Protein AF-A0A086MQ73-F1 (afdb_monomer)

Mean predicted aligned error: 15.04 Å

Secondary structure (DSSP, 8-state):
-----TTGGGS-HHHHHHHHHHHHS-TT-HHHHHHHHHHHHHHHHHHH--HHHHHHHHHHHSPPTTS----HHHHHHHHHHHHHTTSSSSHHHHHHHHHHHHH-TT-HHHHHHHHHHHHHHHHHHHHHT-

Nearest PDB structures (foldseek):
  4g1t-assembly1_A  TM=2.832E-01  e=7.296E+00  Homo sapiens
  4g1t-assembly1_B  TM=2.606E-01  e=7.296E+00  Homo sapiens
  8amz-assembly1_Q  TM=2.186E-01  e=6.908E+00  Spinacia oleracea

Solvent-accessible surface area (backbone atoms only — not comparable to full-atom values): 7426 Å² total; per-residue (Å²): 135,84,84,76,61,84,74,60,82,77,55,57,70,72,46,54,55,52,52,55,50,56,75,71,51,66,83,85,47,57,65,59,55,41,54,55,51,22,52,42,25,42,64,49,19,71,84,65,69,42,62,64,34,42,49,53,19,50,54,59,70,49,74,61,92,84,60,78,69,78,58,52,67,61,52,45,52,51,15,49,49,34,27,75,72,58,78,18,95,38,59,67,53,14,30,42,53,49,19,23,70,74,66,36,76,84,41,62,67,60,16,52,54,44,22,50,52,45,52,54,52,52,56,50,53,55,61,75,75,107

Sequence (130 aa):
MTLSNPENDRLPPACLERLERLKHCRVTDVHFIKSTLAGVLEDLCEPTGDRDFARAGRDLYQQPAGRPAVDDSKAIEEALFLFEQGEAPTLNNAFMRVAGRLVGYSDRRRMRSTAERLRKKYAQMQKAST

Radius of gyration: 19.99 Å; Cα contacts (8 Å, |Δi|>4): 90; chains: 1; bounding box: 55×30×54 Å

Foldseek 3Di:
DDPDDPVVVQADPVLVVLVVVLVVDDPVCLVSNLQSQLVSLVSVCVSPVDCVSPVVSVVSVDDPPPPPDPPLVVLLVQLVVCCVVVVAVDSLRSLLVSLCVVPNVVPPPSSVVSSVVSVVVVVVVVVVVD

pLDDT: mean 74.33, std 15.12, range [36.34, 95.12]

Structure (mmCIF, N/CA/C/O backbone):
data_AF-A0A086MQ73-F1
#
_entry.id   AF-A0A086MQ73-F1
#
loop_
_atom_site.group_PDB
_atom_site.id
_atom_site.type_symbol
_atom_site.label_atom_id
_atom_site.label_alt_id
_atom_site.label_comp_id
_atom_site.label_asym_id
_atom_site.label_entity_id
_atom_site.label_seq_id
_atom_site.pdbx_PDB_ins_code
_atom_site.Cartn_x
_atom_site.Cartn_y
_atom_site.Cartn_z
_atom_site.occupancy
_atom_site.B_iso_or_equiv
_atom_site.auth_seq_id
_atom_site.auth_comp_id
_atom_site.auth_asym_id
_atom_site.auth_atom_id
_atom_site.pdbx_PDB_model_num
ATOM 1 N N . MET A 1 1 ? 33.415 -20.229 -29.752 1.00 36.34 1 MET A N 1
ATOM 2 C CA . MET A 1 1 ? 32.569 -19.321 -30.553 1.00 36.34 1 MET A CA 1
ATOM 3 C C . MET A 1 1 ? 31.342 -19.000 -29.722 1.00 36.34 1 MET A C 1
ATOM 5 O O . MET A 1 1 ? 30.504 -19.869 -29.528 1.00 36.34 1 MET A O 1
ATOM 9 N N . THR A 1 2 ? 31.316 -17.823 -29.103 1.00 43.66 2 THR A N 1
ATOM 10 C CA . THR A 1 2 ? 30.190 -17.338 -28.296 1.00 43.66 2 THR A CA 1
ATOM 11 C C . THR A 1 2 ? 29.028 -17.001 -29.221 1.00 43.66 2 THR A C 1
ATOM 13 O O . THR A 1 2 ? 29.192 -16.221 -30.154 1.00 43.66 2 THR A O 1
ATOM 16 N N . LEU A 1 3 ? 27.879 -17.636 -28.992 1.00 40.38 3 LEU A N 1
ATOM 17 C CA . LEU A 1 3 ? 26.636 -17.377 -29.711 1.00 40.38 3 LEU A CA 1
ATOM 18 C C . LEU A 1 3 ? 26.109 -15.998 -29.295 1.00 40.38 3 LEU A C 1
ATOM 20 O O . LEU A 1 3 ? 25.398 -15.863 -28.301 1.00 40.38 3 LEU A O 1
ATOM 24 N N . SER A 1 4 ? 26.518 -14.965 -30.025 1.00 44.06 4 SER A N 1
ATOM 25 C CA . SER A 1 4 ? 25.959 -13.620 -29.915 1.00 44.06 4 SER A CA 1
ATOM 26 C C . SER A 1 4 ? 24.534 -13.654 -30.469 1.00 44.06 4 SER A C 1
ATOM 28 O O . SER A 1 4 ? 24.343 -13.776 -31.677 1.00 44.06 4 SER A O 1
ATOM 30 N N . ASN A 1 5 ? 23.530 -13.607 -29.591 1.00 49.12 5 ASN A N 1
ATOM 31 C CA . ASN A 1 5 ? 22.131 -13.476 -29.997 1.00 49.12 5 ASN A CA 1
ATOM 32 C C . ASN A 1 5 ? 21.915 -12.075 -30.604 1.00 49.12 5 ASN A C 1
ATOM 34 O O . ASN A 1 5 ? 22.066 -11.094 -29.872 1.00 49.12 5 ASN A O 1
ATOM 38 N N . PRO A 1 6 ? 21.526 -11.952 -31.888 1.00 46.12 6 PRO A N 1
ATOM 39 C CA . PRO A 1 6 ? 21.398 -10.662 -32.579 1.00 46.12 6 PRO A CA 1
ATOM 40 C C . PRO A 1 6 ? 20.248 -9.776 -32.058 1.00 46.12 6 PRO A C 1
ATOM 42 O O . PRO A 1 6 ? 20.109 -8.632 -32.478 1.00 46.12 6 PRO A O 1
ATOM 45 N N . GLU A 1 7 ? 19.428 -10.272 -31.127 1.00 51.53 7 GLU A N 1
ATOM 46 C CA . GLU A 1 7 ? 18.357 -9.501 -30.479 1.00 51.53 7 GLU A CA 1
ATOM 47 C C . GLU A 1 7 ? 18.841 -8.668 -29.278 1.00 51.53 7 GLU A C 1
ATOM 49 O O . GLU A 1 7 ? 18.166 -7.722 -28.876 1.00 51.53 7 GLU A O 1
ATOM 54 N N . ASN A 1 8 ? 20.025 -8.965 -28.727 1.00 46.31 8 ASN A N 1
ATOM 55 C CA . ASN A 1 8 ? 20.573 -8.226 -27.582 1.00 46.31 8 ASN A CA 1
ATOM 56 C C . ASN A 1 8 ? 21.196 -6.872 -27.959 1.00 46.31 8 ASN A C 1
ATOM 58 O O . ASN A 1 8 ? 21.337 -6.024 -27.082 1.00 46.31 8 ASN A O 1
ATOM 62 N N . ASP A 1 9 ? 21.517 -6.631 -29.234 1.00 49.81 9 ASP A N 1
ATOM 63 C CA . ASP A 1 9 ? 22.175 -5.391 -29.686 1.00 49.81 9 ASP A CA 1
ATOM 64 C C . ASP A 1 9 ? 21.232 -4.171 -29.751 1.00 49.81 9 ASP A C 1
ATOM 66 O O . ASP A 1 9 ? 21.672 -3.053 -30.012 1.00 49.81 9 ASP A O 1
ATOM 70 N N . ARG A 1 10 ? 19.926 -4.358 -29.511 1.00 57.94 10 ARG A N 1
ATOM 71 C CA . ARG A 1 10 ? 18.915 -3.280 -29.533 1.00 57.94 10 ARG A CA 1
ATOM 72 C C . ARG A 1 10 ? 18.381 -2.887 -28.160 1.00 57.94 10 ARG A C 1
ATOM 74 O O . ARG A 1 10 ? 17.590 -1.950 -28.067 1.00 57.94 10 ARG A O 1
ATOM 81 N N . LEU A 1 11 ? 18.768 -3.599 -27.106 1.00 59.25 11 LEU A N 1
ATOM 82 C CA . LEU A 1 11 ? 18.262 -3.343 -25.763 1.00 59.25 11 LEU A CA 1
ATOM 83 C C . LEU A 1 11 ? 19.177 -2.336 -25.054 1.00 59.25 11 LEU A C 1
ATOM 85 O O . LEU A 1 11 ? 20.400 -2.477 -25.116 1.00 59.25 11 LEU A O 1
ATOM 89 N N . PRO A 1 12 ? 18.624 -1.334 -24.346 1.00 69.25 12 PRO A N 1
ATOM 90 C CA . PRO A 1 12 ? 19.432 -0.437 -23.534 1.00 69.25 12 PRO A CA 1
ATOM 91 C C . PRO A 1 12 ? 20.293 -1.240 -22.544 1.00 69.25 12 PRO A C 1
ATOM 93 O O . PRO A 1 12 ? 19.789 -2.194 -21.942 1.00 69.25 12 PRO A O 1
ATOM 96 N N . PRO A 1 13 ? 21.557 -0.855 -22.296 1.00 69.50 13 PRO A N 1
ATOM 97 C CA . PRO A 1 13 ? 22.449 -1.596 -21.397 1.00 69.50 13 PRO A CA 1
ATOM 98 C C . PRO A 1 13 ? 21.866 -1.760 -19.981 1.00 69.50 13 PRO A C 1
ATOM 100 O O . PRO A 1 13 ? 22.054 -2.795 -19.346 1.00 69.50 13 PRO A O 1
ATOM 103 N N . ALA A 1 14 ? 21.056 -0.798 -19.526 1.00 68.88 14 ALA A N 1
ATOM 104 C CA . ALA A 1 14 ? 20.326 -0.879 -18.261 1.00 68.88 14 ALA A CA 1
ATOM 105 C C . ALA A 1 14 ? 19.260 -1.998 -18.224 1.00 68.88 14 ALA A C 1
ATOM 107 O O . ALA A 1 14 ? 19.011 -2.575 -17.165 1.00 68.88 14 ALA A O 1
ATOM 108 N N . CYS A 1 15 ? 18.636 -2.331 -19.361 1.00 65.12 15 CYS A N 1
ATOM 109 C CA . CYS A 1 15 ? 17.692 -3.448 -19.469 1.00 65.12 15 CYS A CA 1
ATOM 110 C C . CYS A 1 15 ? 18.419 -4.792 -19.401 1.00 65.12 15 CYS A C 1
ATOM 112 O O . CYS A 1 15 ? 17.971 -5.699 -18.698 1.00 65.12 15 CYS A O 1
ATOM 114 N N . LEU A 1 16 ? 19.559 -4.907 -20.089 1.00 70.62 16 LEU A N 1
ATOM 115 C CA . LEU A 1 16 ? 20.379 -6.120 -20.094 1.00 70.62 1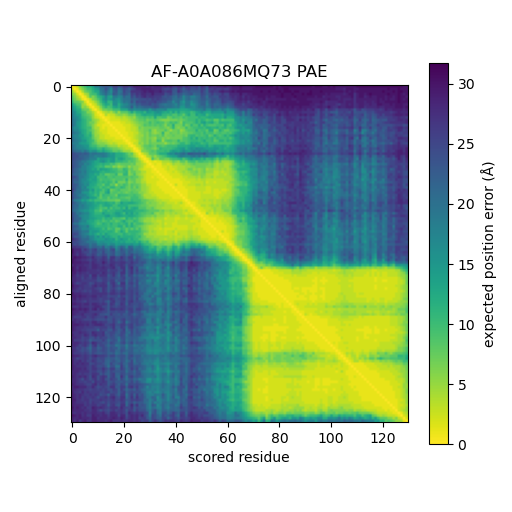6 LEU A CA 1
ATOM 116 C C . LEU A 1 16 ? 20.875 -6.462 -18.685 1.00 70.62 16 LEU A C 1
ATOM 118 O O . LEU A 1 16 ? 20.710 -7.595 -18.237 1.00 70.62 16 LEU A O 1
ATOM 122 N N . GLU A 1 17 ? 21.366 -5.468 -17.943 1.00 72.38 17 GLU A N 1
ATOM 123 C CA . GLU A 1 17 ? 21.836 -5.660 -16.567 1.00 72.38 17 GLU A CA 1
ATOM 124 C C . GLU A 1 17 ? 20.712 -6.152 -15.633 1.00 72.38 17 GLU A C 1
ATOM 126 O O . GLU A 1 17 ? 20.910 -7.035 -14.795 1.00 72.38 17 GLU A O 1
ATOM 131 N N . ARG A 1 18 ? 19.486 -5.635 -15.794 1.00 68.81 18 ARG A N 1
ATOM 132 C CA . ARG A 1 18 ? 18.318 -6.085 -15.013 1.00 68.81 18 ARG A CA 1
ATOM 133 C C . ARG A 1 18 ? 17.854 -7.489 -15.406 1.00 68.81 18 ARG A C 1
ATOM 135 O O . ARG A 1 18 ? 17.480 -8.266 -14.527 1.00 68.81 18 ARG A O 1
ATOM 142 N N . LEU A 1 19 ? 17.903 -7.837 -16.692 1.00 70.25 19 LEU A N 1
ATOM 143 C CA . LEU A 1 19 ? 17.586 -9.182 -17.184 1.00 70.25 19 LEU A CA 1
ATOM 144 C C . LEU A 1 19 ? 18.605 -10.224 -16.704 1.00 70.25 19 LEU A C 1
ATOM 146 O O . LEU A 1 19 ? 18.225 -11.338 -16.345 1.00 70.25 19 LEU A O 1
ATOM 150 N N . GLU A 1 20 ? 19.890 -9.881 -16.639 1.00 73.12 20 GLU A N 1
ATOM 151 C CA . GLU A 1 20 ? 20.908 -10.767 -16.067 1.00 73.12 20 GLU A CA 1
ATOM 152 C C . GLU A 1 20 ? 20.701 -10.995 -14.569 1.00 73.12 20 GLU A C 1
ATOM 154 O O . GLU A 1 20 ? 20.796 -12.135 -14.103 1.00 73.12 20 GLU A O 1
ATOM 159 N N . ARG A 1 21 ? 20.322 -9.950 -13.823 1.00 66.50 21 ARG A N 1
ATOM 160 C CA . ARG A 1 21 ? 19.941 -10.076 -12.407 1.00 66.50 21 ARG A CA 1
ATOM 161 C C . ARG A 1 21 ? 18.733 -10.999 -12.220 1.00 66.50 21 ARG A C 1
ATOM 163 O O . ARG A 1 21 ? 18.743 -11.820 -11.307 1.00 66.50 21 ARG A O 1
ATOM 170 N N . LEU A 1 22 ? 17.741 -10.942 -13.114 1.00 63.38 22 LEU A N 1
ATOM 171 C CA . LEU A 1 22 ? 16.594 -11.861 -13.105 1.00 63.38 22 LEU A CA 1
ATOM 172 C C . LEU A 1 22 ? 17.005 -13.330 -13.284 1.00 63.38 22 LEU A C 1
ATOM 174 O O . LEU A 1 22 ? 16.448 -14.190 -12.606 1.00 63.38 22 LEU A O 1
ATOM 178 N N . LYS A 1 23 ? 18.001 -13.627 -14.131 1.00 68.31 23 LYS A N 1
ATOM 179 C CA . LYS A 1 23 ? 18.503 -15.002 -14.339 1.00 68.31 23 LYS A CA 1
ATOM 180 C C . LYS A 1 23 ? 19.147 -15.608 -13.087 1.00 68.31 23 LYS A C 1
ATOM 182 O O . LYS A 1 23 ? 19.179 -16.827 -12.954 1.00 68.31 23 LYS A O 1
ATOM 187 N N . HIS A 1 24 ? 19.656 -14.768 -12.187 1.00 66.44 24 HIS A N 1
ATOM 188 C CA . HIS A 1 24 ? 20.351 -15.188 -10.967 1.00 66.44 24 HIS A CA 1
ATOM 189 C C . HIS A 1 24 ? 19.457 -15.125 -9.718 1.00 66.44 24 HIS A C 1
ATOM 191 O O . HIS A 1 24 ? 19.856 -15.587 -8.646 1.00 66.44 24 HIS A O 1
ATOM 197 N N . CYS A 1 25 ? 18.236 -14.596 -9.838 1.00 54.56 25 CYS A N 1
ATOM 198 C CA . CYS A 1 25 ? 17.263 -14.620 -8.757 1.00 54.56 25 CYS A CA 1
ATOM 199 C C . CYS A 1 25 ? 16.705 -16.029 -8.553 1.00 54.56 25 CYS A C 1
ATOM 201 O O . CYS A 1 25 ? 16.163 -16.653 -9.464 1.00 54.56 25 CYS A O 1
ATOM 203 N N . ARG A 1 26 ? 16.781 -16.520 -7.312 1.00 55.69 26 ARG A N 1
ATOM 204 C CA . ARG A 1 26 ? 16.063 -17.731 -6.908 1.00 55.69 26 ARG A CA 1
ATOM 205 C C . ARG A 1 26 ? 14.556 -17.468 -7.021 1.00 55.69 26 ARG A C 1
ATOM 207 O O . ARG A 1 26 ? 14.065 -16.449 -6.542 1.00 55.69 26 ARG A O 1
ATOM 214 N N . VAL A 1 27 ? 13.832 -18.410 -7.630 1.00 55.28 27 VAL A N 1
ATOM 215 C CA . VAL A 1 27 ? 12.395 -18.347 -7.998 1.00 55.28 27 VAL A CA 1
ATOM 216 C C . VAL A 1 27 ? 11.457 -18.015 -6.821 1.00 55.28 27 VAL A C 1
ATOM 218 O O . VAL A 1 27 ? 10.297 -17.663 -7.016 1.00 55.28 27 VAL A O 1
ATOM 221 N N . THR A 1 28 ? 11.951 -18.080 -5.587 1.00 53.44 28 THR A N 1
ATOM 222 C CA . THR A 1 28 ? 11.198 -17.798 -4.363 1.00 53.44 28 THR A CA 1
ATOM 223 C C . THR A 1 28 ? 10.756 -16.341 -4.215 1.00 53.44 28 THR A C 1
ATOM 225 O O . THR A 1 28 ? 9.809 -16.088 -3.477 1.00 53.44 28 THR A O 1
ATOM 228 N N . ASP A 1 29 ? 11.380 -15.387 -4.914 1.00 61.00 29 ASP A N 1
ATOM 229 C CA . ASP A 1 29 ? 11.095 -13.956 -4.742 1.00 61.00 29 ASP A CA 1
ATOM 230 C C . ASP A 1 29 ? 10.243 -13.372 -5.886 1.00 61.00 29 ASP A C 1
ATOM 232 O O . ASP A 1 29 ? 10.648 -12.509 -6.668 1.00 61.00 29 ASP A O 1
ATOM 236 N N . VAL A 1 30 ? 9.018 -13.894 -6.009 1.00 63.62 30 VAL A N 1
ATOM 237 C CA . VAL A 1 30 ? 8.055 -13.565 -7.081 1.00 63.62 30 VAL A CA 1
ATOM 238 C C . VAL A 1 30 ? 7.763 -12.061 -7.165 1.00 63.62 30 VAL A C 1
ATOM 240 O O . VAL A 1 30 ? 7.509 -11.535 -8.249 1.00 63.62 30 VAL A O 1
ATOM 243 N N . HIS A 1 31 ? 7.807 -11.351 -6.034 1.00 63.31 31 HIS A N 1
ATOM 244 C CA . HIS A 1 31 ? 7.599 -9.905 -6.003 1.00 63.31 31 HIS A CA 1
ATOM 245 C C . HIS A 1 31 ? 8.751 -9.153 -6.678 1.00 63.31 31 HIS A C 1
ATOM 247 O O . HIS A 1 31 ? 8.505 -8.281 -7.514 1.00 63.31 31 HIS A O 1
ATOM 253 N N . PHE A 1 32 ? 9.997 -9.520 -6.359 1.00 65.50 32 PHE A N 1
ATOM 254 C CA . PHE A 1 32 ? 11.179 -8.955 -7.004 1.00 65.50 32 PHE A CA 1
ATOM 255 C C . PHE A 1 32 ? 11.124 -9.191 -8.516 1.00 65.50 32 PHE A C 1
ATOM 257 O O . PHE A 1 32 ? 11.171 -8.231 -9.280 1.00 65.50 32 PHE A O 1
ATOM 264 N N . ILE A 1 33 ? 10.863 -10.434 -8.938 1.00 68.94 33 ILE A N 1
ATOM 265 C CA . ILE A 1 33 ? 10.779 -10.812 -10.357 1.00 68.94 33 ILE A CA 1
ATOM 266 C C . ILE A 1 33 ? 9.735 -9.974 -11.107 1.00 68.94 33 ILE A C 1
ATOM 268 O O . ILE A 1 33 ? 10.033 -9.436 -12.173 1.00 68.94 33 ILE A O 1
ATOM 272 N N . LYS A 1 34 ? 8.530 -9.805 -10.542 1.00 71.56 34 LYS A N 1
ATOM 273 C CA . LYS A 1 34 ? 7.474 -8.984 -11.158 1.00 71.56 34 LYS A CA 1
ATOM 274 C C . LYS A 1 34 ? 7.868 -7.514 -11.271 1.00 71.56 34 LYS A C 1
ATOM 276 O O . LYS A 1 34 ? 7.664 -6.923 -12.325 1.00 71.56 34 LYS A O 1
ATOM 281 N N . SER A 1 35 ? 8.441 -6.937 -10.214 1.00 68.50 35 SER A N 1
ATOM 282 C CA . SER A 1 35 ? 8.859 -5.529 -10.212 1.00 68.50 35 SER A CA 1
ATOM 283 C C . SER A 1 35 ? 9.994 -5.250 -11.202 1.00 68.50 35 SER A C 1
ATOM 285 O O . SER A 1 35 ? 9.941 -4.273 -11.946 1.00 68.50 35 SER A O 1
ATOM 287 N N . THR A 1 36 ? 10.989 -6.138 -11.277 1.00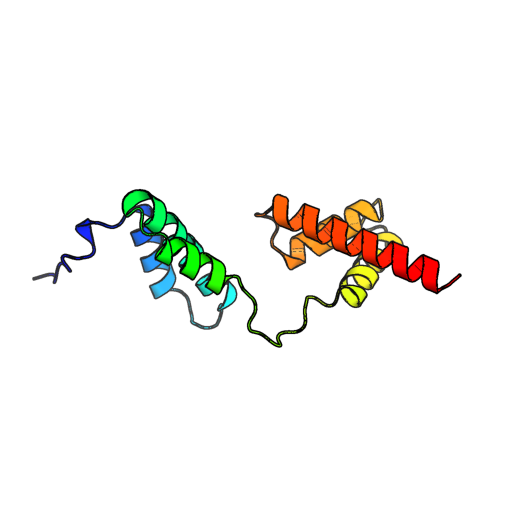 71.81 36 THR A N 1
ATOM 288 C CA . THR A 1 36 ? 12.116 -6.005 -12.203 1.00 71.81 36 THR A CA 1
ATOM 289 C C . THR A 1 36 ? 11.667 -6.192 -13.649 1.00 71.81 36 THR A C 1
ATOM 291 O O . THR A 1 36 ? 12.066 -5.407 -14.504 1.00 71.81 36 THR A O 1
ATOM 294 N N . LEU A 1 37 ? 10.804 -7.175 -13.927 1.00 76.88 37 LEU A N 1
ATOM 295 C CA . LEU A 1 37 ? 10.283 -7.417 -15.273 1.00 76.88 37 LEU A CA 1
ATOM 296 C C . LEU A 1 37 ? 9.383 -6.273 -15.756 1.00 76.88 37 LEU A C 1
ATOM 298 O O . LEU A 1 37 ? 9.509 -5.838 -16.896 1.00 76.88 37 LEU A O 1
ATOM 302 N N . ALA A 1 38 ? 8.517 -5.747 -14.890 1.00 77.44 38 ALA A N 1
ATOM 303 C CA . ALA A 1 38 ? 7.676 -4.610 -15.237 1.00 77.44 38 ALA A CA 1
ATOM 304 C C . ALA A 1 38 ? 8.506 -3.352 -15.539 1.00 77.44 38 ALA A C 1
ATOM 306 O O . ALA A 1 38 ? 8.223 -2.665 -16.515 1.00 77.44 38 ALA A O 1
ATOM 307 N N . GLY A 1 39 ? 9.571 -3.100 -14.768 1.00 71.31 39 GLY A N 1
ATOM 308 C CA . GLY A 1 39 ? 10.507 -2.010 -15.056 1.00 71.31 39 GLY A CA 1
ATOM 309 C C . GLY A 1 39 ? 11.256 -2.188 -16.381 1.00 71.31 39 GLY A C 1
ATOM 310 O O . GLY A 1 39 ? 11.452 -1.218 -17.098 1.00 71.31 39 GLY A O 1
ATOM 311 N N . VAL A 1 40 ? 11.637 -3.418 -16.745 1.00 79.94 40 VAL A N 1
ATOM 312 C CA . VAL A 1 40 ? 12.255 -3.697 -18.056 1.00 79.94 40 VAL A CA 1
ATOM 313 C C . VAL A 1 40 ? 11.270 -3.440 -19.200 1.00 79.94 40 VAL A C 1
ATOM 315 O O . VAL A 1 40 ? 11.652 -2.869 -20.212 1.00 79.94 40 VAL A O 1
ATOM 318 N N . LEU A 1 41 ? 9.997 -3.814 -19.050 1.00 78.94 41 LEU A N 1
ATOM 319 C CA . LEU A 1 41 ? 8.976 -3.558 -20.073 1.00 78.94 41 LEU A CA 1
ATOM 320 C C . LEU A 1 41 ? 8.678 -2.059 -20.242 1.00 78.94 41 LEU A C 1
ATOM 322 O O . LEU A 1 41 ? 8.473 -1.595 -21.360 1.00 78.94 41 LEU A O 1
ATOM 326 N N . GLU A 1 42 ? 8.695 -1.281 -19.160 1.00 76.31 42 GLU A N 1
ATOM 327 C CA . GLU A 1 42 ? 8.568 0.179 -19.243 1.00 76.31 42 GLU A CA 1
ATOM 328 C C . GLU A 1 42 ? 9.777 0.814 -19.950 1.00 76.31 42 GLU A C 1
ATOM 330 O O . GLU A 1 42 ? 9.586 1.599 -20.879 1.00 76.31 42 GLU A O 1
ATOM 335 N N . ASP A 1 43 ? 10.999 0.399 -19.599 1.00 74.25 43 ASP A N 1
ATOM 336 C CA . ASP A 1 43 ? 12.237 0.885 -20.225 1.00 74.25 43 ASP A CA 1
ATOM 337 C C . ASP A 1 43 ? 12.330 0.508 -21.718 1.00 74.25 43 ASP A C 1
ATOM 339 O O . ASP A 1 43 ? 13.001 1.190 -22.490 1.00 74.25 43 ASP A O 1
ATOM 343 N N . LEU A 1 44 ? 11.647 -0.560 -22.151 1.00 74.12 44 LEU A N 1
ATOM 344 C CA . LEU A 1 44 ? 11.568 -0.957 -23.561 1.00 74.12 44 LEU A CA 1
ATOM 345 C C . LEU A 1 44 ? 10.545 -0.164 -24.365 1.00 74.12 44 LEU A C 1
ATOM 347 O O . LEU A 1 44 ? 10.710 -0.031 -25.578 1.00 74.12 44 LEU A O 1
ATOM 351 N N . CYS A 1 45 ? 9.529 0.406 -23.718 1.00 75.69 45 CYS A N 1
ATOM 352 C CA . CYS A 1 45 ? 8.547 1.254 -24.386 1.00 75.69 45 CYS A CA 1
ATOM 353 C C . CYS A 1 45 ? 9.174 2.558 -24.911 1.00 75.69 45 CYS A C 1
ATOM 355 O O . CYS A 1 45 ? 8.767 3.039 -25.967 1.00 75.69 45 CYS A O 1
ATOM 357 N N . GLU A 1 46 ? 10.151 3.132 -24.201 1.00 70.31 46 GLU A N 1
ATOM 358 C CA . GLU A 1 46 ? 10.800 4.396 -24.587 1.00 70.31 46 GLU A CA 1
ATOM 359 C C . GLU A 1 46 ? 11.544 4.326 -25.938 1.00 70.31 46 GLU A C 1
ATOM 361 O O . GLU A 1 46 ? 11.262 5.159 -26.801 1.00 70.31 46 GLU A O 1
ATOM 366 N N . PRO A 1 47 ? 12.450 3.357 -26.184 1.00 68.56 47 PRO A N 1
ATOM 367 C CA . PRO A 1 47 ? 13.180 3.270 -27.447 1.00 68.56 47 PRO A CA 1
ATOM 368 C C . PRO A 1 47 ? 12.364 2.653 -28.590 1.00 68.56 47 PRO A C 1
ATOM 370 O O . PRO A 1 47 ? 12.644 2.941 -29.752 1.00 68.56 47 PRO A O 1
ATOM 373 N N . THR A 1 48 ? 11.381 1.793 -28.298 1.00 74.75 48 THR A N 1
ATOM 374 C CA . THR A 1 48 ? 10.600 1.100 -29.342 1.00 74.75 48 THR A CA 1
ATOM 375 C C . THR A 1 48 ? 9.340 1.858 -29.757 1.00 74.75 48 THR A C 1
ATOM 377 O O . THR A 1 48 ? 8.837 1.645 -30.858 1.00 74.75 48 THR A O 1
ATOM 380 N N . GLY A 1 49 ? 8.809 2.729 -28.890 1.00 74.50 49 GLY A N 1
ATOM 381 C CA . GLY A 1 49 ? 7.521 3.400 -29.085 1.00 74.50 49 GLY A CA 1
ATOM 382 C C . GLY A 1 49 ? 6.307 2.465 -29.002 1.00 74.50 49 GLY A C 1
ATOM 383 O O . GLY A 1 49 ? 5.172 2.925 -29.161 1.00 74.50 49 GLY A O 1
ATOM 384 N N . ASP A 1 50 ? 6.523 1.173 -28.745 1.00 75.75 50 ASP A N 1
ATOM 385 C CA . ASP A 1 50 ? 5.472 0.168 -28.698 1.00 75.75 50 ASP A CA 1
ATOM 386 C C . ASP A 1 50 ? 4.759 0.199 -27.339 1.00 75.75 50 ASP A C 1
ATOM 388 O O . ASP A 1 50 ? 5.321 -0.077 -26.274 1.00 75.75 50 ASP A O 1
ATOM 392 N N . ARG A 1 51 ? 3.476 0.563 -27.389 1.00 76.31 51 ARG A N 1
ATOM 393 C CA . ARG A 1 51 ? 2.623 0.714 -26.207 1.00 76.31 51 ARG A CA 1
ATOM 394 C C . ARG A 1 51 ? 2.241 -0.622 -25.583 1.00 76.31 51 ARG A C 1
ATOM 396 O O . ARG A 1 51 ? 1.782 -0.616 -24.436 1.00 76.31 51 ARG A O 1
ATOM 403 N N . ASP A 1 52 ? 2.432 -1.734 -26.285 1.00 75.44 52 ASP A N 1
ATOM 404 C CA . ASP A 1 52 ? 2.143 -3.060 -25.754 1.00 75.44 52 ASP A CA 1
ATOM 405 C C . ASP A 1 52 ? 3.126 -3.435 -24.640 1.00 75.44 52 ASP A C 1
ATOM 407 O O . ASP A 1 52 ? 2.710 -4.036 -23.648 1.00 75.44 52 ASP A O 1
ATOM 411 N N . PHE A 1 53 ? 4.377 -2.956 -24.686 1.00 73.50 53 PHE A N 1
ATOM 412 C CA . PHE A 1 53 ? 5.317 -3.114 -23.571 1.00 73.50 53 PHE A CA 1
ATOM 413 C C . PHE A 1 53 ? 4.879 -2.331 -22.327 1.00 73.50 53 PHE A C 1
ATOM 415 O O . PHE A 1 53 ? 4.847 -2.881 -21.225 1.00 73.50 53 PHE A O 1
ATOM 422 N N . ALA A 1 54 ? 4.435 -1.080 -22.489 1.00 71.06 54 ALA A N 1
ATOM 423 C CA . ALA A 1 54 ? 3.890 -0.301 -21.375 1.00 71.06 54 ALA A CA 1
ATOM 424 C C . ALA A 1 54 ? 2.601 -0.916 -20.803 1.00 71.06 54 ALA A C 1
ATOM 426 O O . ALA A 1 54 ? 2.358 -0.843 -19.595 1.00 71.06 54 ALA A O 1
ATOM 427 N N . ARG A 1 55 ? 1.760 -1.523 -21.650 1.00 73.44 55 ARG A N 1
ATOM 428 C CA . ARG A 1 55 ? 0.562 -2.245 -21.208 1.00 73.44 55 ARG A CA 1
ATOM 429 C C . ARG A 1 55 ? 0.943 -3.505 -20.429 1.00 73.44 55 ARG A C 1
ATOM 431 O O . ARG A 1 55 ? 0.490 -3.659 -19.299 1.00 73.44 55 ARG A O 1
ATOM 438 N N . ALA A 1 56 ? 1.840 -4.328 -20.963 1.00 74.00 56 ALA A N 1
ATOM 439 C CA . ALA A 1 56 ? 2.315 -5.542 -20.307 1.00 74.00 56 ALA A CA 1
ATOM 440 C C . ALA A 1 56 ? 2.997 -5.251 -18.956 1.00 74.00 56 ALA A C 1
ATOM 442 O O . ALA A 1 56 ? 2.734 -5.941 -17.970 1.00 74.00 56 ALA A O 1
ATOM 443 N N . GLY A 1 57 ? 3.810 -4.191 -18.868 1.00 73.50 57 GLY A N 1
ATOM 444 C CA . GLY A 1 57 ? 4.415 -3.746 -17.608 1.00 73.50 57 GLY A CA 1
ATOM 445 C C . GLY A 1 57 ? 3.368 -3.364 -16.555 1.00 73.50 57 GLY A C 1
ATOM 446 O O . GLY A 1 57 ? 3.458 -3.782 -15.400 1.00 73.50 57 GLY A O 1
ATOM 447 N N . ARG A 1 58 ? 2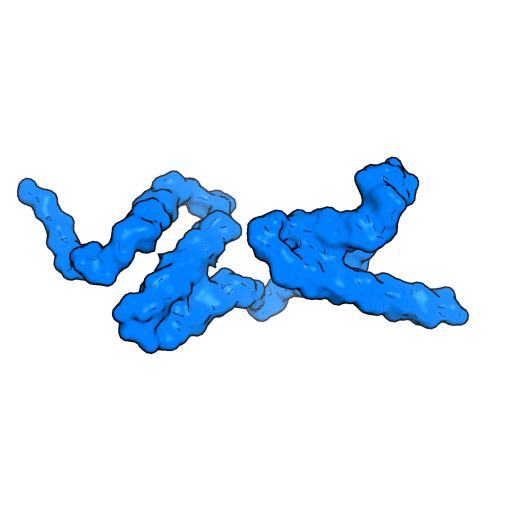.310 -2.646 -16.956 1.00 74.31 58 ARG A N 1
ATOM 448 C CA . ARG A 1 58 ? 1.181 -2.319 -16.065 1.00 74.31 58 ARG A CA 1
ATOM 449 C C . ARG A 1 58 ? 0.413 -3.556 -15.625 1.00 74.31 58 ARG A C 1
ATOM 451 O O . ARG A 1 58 ? 0.046 -3.642 -14.455 1.00 74.31 58 ARG A O 1
ATOM 458 N N . ASP A 1 59 ? 0.190 -4.501 -16.527 1.00 73.56 59 ASP A N 1
ATOM 459 C CA . ASP A 1 59 ? -0.562 -5.723 -16.247 1.00 73.56 59 ASP A CA 1
ATOM 460 C C . ASP A 1 59 ? 0.181 -6.638 -15.260 1.00 73.56 59 ASP A C 1
ATOM 462 O O . ASP A 1 59 ? -0.450 -7.272 -14.418 1.00 73.56 59 ASP A O 1
ATOM 466 N N . LEU A 1 60 ? 1.519 -6.621 -15.246 1.00 69.88 60 LEU A N 1
ATOM 467 C CA . LEU A 1 60 ? 2.312 -7.310 -14.218 1.00 69.88 60 LEU A CA 1
ATOM 468 C C . LEU A 1 60 ? 2.125 -6.734 -12.805 1.00 69.88 60 LEU A C 1
ATOM 470 O O . LEU A 1 60 ? 2.266 -7.469 -11.820 1.00 69.88 60 LEU A O 1
ATOM 474 N N . TYR A 1 61 ? 1.798 -5.441 -12.695 1.00 64.50 61 TYR A N 1
ATOM 475 C CA . TYR A 1 61 ? 1.439 -4.797 -11.428 1.00 64.50 61 TYR A CA 1
ATOM 476 C C . TYR A 1 61 ? -0.032 -4.982 -11.054 1.00 64.50 61 TYR A C 1
ATOM 478 O O . TYR A 1 61 ? -0.386 -4.778 -9.887 1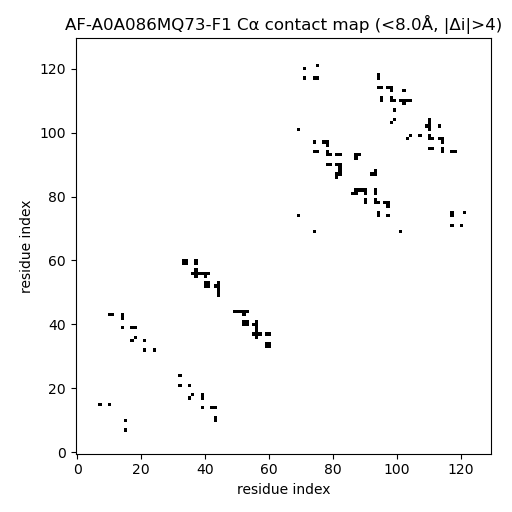.00 64.50 61 TYR A O 1
ATOM 486 N N . GLN A 1 62 ? -0.892 -5.353 -12.005 1.00 62.22 62 GLN A N 1
ATOM 487 C CA . GLN A 1 62 ? -2.275 -5.670 -11.688 1.00 62.22 62 GLN A CA 1
ATOM 488 C C . GLN A 1 62 ? -2.305 -6.948 -10.854 1.00 62.22 62 GLN A C 1
ATOM 490 O O . GLN A 1 62 ? -1.708 -7.977 -11.179 1.00 62.22 62 GLN A O 1
ATOM 495 N N . GLN A 1 63 ? -2.978 -6.868 -9.709 1.00 55.12 63 GLN A N 1
ATOM 496 C CA . GLN A 1 63 ? -3.220 -8.066 -8.927 1.00 55.12 63 GLN A CA 1
ATOM 497 C C . GLN A 1 63 ? -4.165 -8.985 -9.711 1.00 55.12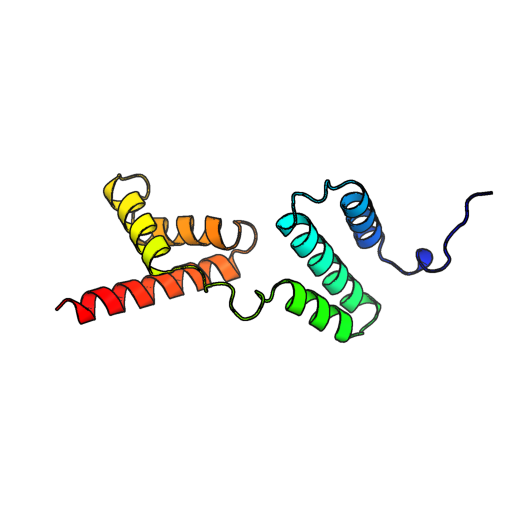 63 GLN A C 1
ATOM 499 O O . GLN A 1 63 ? -5.094 -8.482 -10.345 1.00 55.12 63 GLN A O 1
ATOM 504 N N . PRO A 1 64 ? -3.949 -10.313 -9.682 1.00 48.44 64 PRO A N 1
ATOM 505 C CA . PRO A 1 64 ? -4.851 -11.240 -10.347 1.00 48.44 64 PRO A CA 1
ATOM 506 C C . PRO A 1 64 ? -6.269 -11.044 -9.807 1.00 48.44 64 PRO A C 1
ATOM 508 O O . PRO A 1 64 ? -6.454 -10.860 -8.599 1.00 48.44 64 PRO A O 1
ATOM 511 N N . ALA A 1 65 ? -7.257 -11.071 -10.704 1.00 41.12 65 ALA A N 1
ATOM 512 C CA . ALA A 1 65 ? -8.663 -10.965 -10.338 1.00 41.12 65 ALA A CA 1
ATOM 513 C C . ALA A 1 65 ? -8.987 -12.012 -9.255 1.00 41.12 65 ALA A C 1
ATOM 515 O O . ALA A 1 65 ? -8.773 -13.205 -9.457 1.00 41.12 65 ALA A O 1
ATOM 516 N N . GLY A 1 66 ? -9.430 -11.553 -8.081 1.00 44.19 66 GLY A N 1
ATOM 517 C CA . GLY A 1 66 ? -9.725 -12.412 -6.929 1.00 44.19 66 GLY A CA 1
ATOM 518 C C . GLY A 1 66 ? -8.649 -12.472 -5.836 1.00 44.19 66 GLY A C 1
ATOM 519 O O . GLY A 1 66 ? -8.925 -13.024 -4.773 1.00 44.19 66 GLY A O 1
ATOM 520 N N . ARG A 1 67 ? -7.459 -11.871 -6.009 1.00 42.97 67 ARG A N 1
ATOM 521 C CA . ARG A 1 67 ? -6.582 -11.605 -4.853 1.00 42.97 67 ARG A CA 1
ATOM 522 C C . ARG A 1 67 ? -7.290 -10.574 -3.967 1.00 42.97 67 ARG A C 1
ATOM 524 O O . ARG A 1 67 ? -7.712 -9.547 -4.504 1.00 42.97 67 ARG A O 1
ATOM 531 N N . PRO A 1 68 ? -7.461 -10.817 -2.654 1.00 45.72 68 PRO A N 1
ATOM 532 C CA . PRO A 1 68 ? -8.138 -9.859 -1.797 1.00 45.72 68 PRO A CA 1
ATOM 533 C C . PRO A 1 68 ? -7.401 -8.527 -1.900 1.00 45.72 68 PRO A C 1
ATOM 535 O O . PRO A 1 68 ? -6.188 -8.463 -1.674 1.00 45.72 68 PRO A O 1
ATOM 538 N N . ALA A 1 69 ? -8.137 -7.480 -2.291 1.00 56.91 69 ALA A N 1
ATOM 539 C CA . ALA A 1 69 ? -7.673 -6.111 -2.153 1.00 56.91 69 ALA A CA 1
ATOM 540 C C . ALA A 1 69 ? -7.098 -5.986 -0.744 1.00 56.91 69 ALA A C 1
ATOM 542 O O . ALA A 1 69 ? -7.729 -6.482 0.190 1.00 56.91 69 ALA A O 1
ATOM 543 N N . VAL A 1 70 ? -5.894 -5.413 -0.622 1.00 63.19 70 VAL A N 1
ATOM 544 C CA . VAL A 1 70 ? -5.230 -5.164 0.6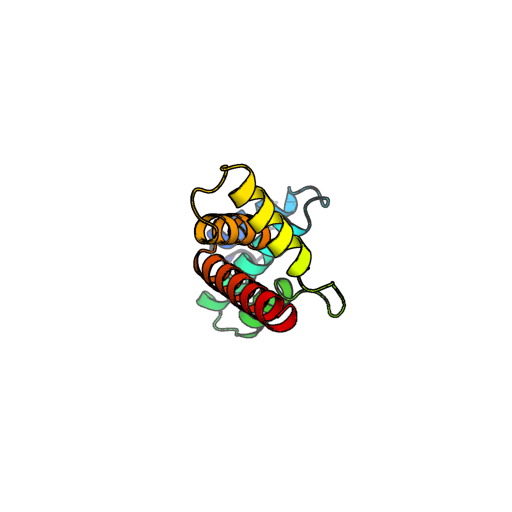66 1.00 63.19 70 VAL A CA 1
ATOM 545 C C . VAL A 1 70 ? -6.294 -4.867 1.711 1.00 63.19 70 VAL A C 1
ATOM 547 O O . VAL A 1 70 ? -7.084 -3.941 1.511 1.00 63.19 70 VAL A O 1
ATOM 550 N N . ASP A 1 71 ? -6.365 -5.708 2.743 1.00 78.81 71 ASP A N 1
ATOM 551 C CA . ASP A 1 71 ? -7.423 -5.623 3.739 1.00 78.81 71 ASP A CA 1
ATOM 552 C C . ASP A 1 71 ? -7.239 -4.325 4.521 1.00 78.81 71 ASP A C 1
ATOM 554 O O . ASP A 1 71 ? -6.464 -4.239 5.474 1.00 78.81 71 ASP A O 1
ATOM 558 N N . ASP A 1 72 ? -7.907 -3.277 4.046 1.00 85.69 72 ASP A N 1
ATOM 559 C CA . ASP A 1 72 ? -7.769 -1.950 4.623 1.00 85.69 72 ASP A CA 1
ATOM 560 C C . ASP A 1 72 ? -8.197 -1.930 6.080 1.00 85.69 72 ASP A C 1
ATOM 562 O O . ASP A 1 72 ? -7.709 -1.084 6.814 1.00 85.69 72 ASP A O 1
ATOM 566 N N . SER A 1 73 ? -9.089 -2.832 6.498 1.00 85.81 73 SER A N 1
ATOM 567 C CA . SER A 1 73 ? -9.516 -2.911 7.891 1.00 85.81 73 SER A CA 1
ATOM 568 C C . SER A 1 73 ? -8.329 -3.307 8.769 1.00 85.81 73 SER A C 1
ATOM 570 O O . SER A 1 73 ? -7.998 -2.579 9.699 1.00 85.81 73 SER A O 1
ATOM 572 N N . LYS A 1 74 ? -7.583 -4.350 8.381 1.00 86.81 74 LYS A N 1
ATOM 573 C CA . LYS A 1 74 ? -6.338 -4.747 9.064 1.00 86.81 74 LYS A CA 1
ATOM 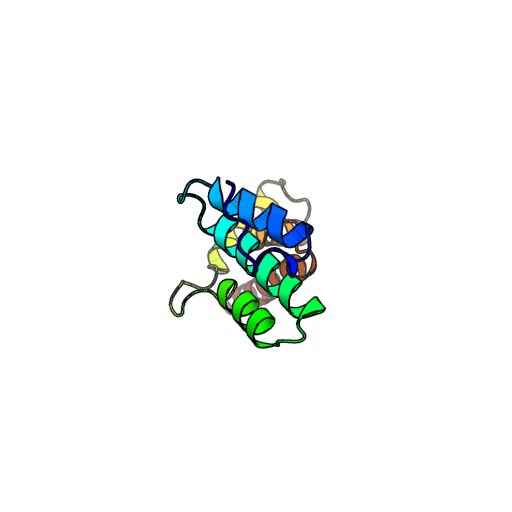574 C C . LYS A 1 74 ? -5.253 -3.677 8.989 1.00 86.81 74 LYS A C 1
ATOM 576 O O . LYS A 1 74 ? -4.542 -3.443 9.958 1.00 86.81 74 LYS A O 1
ATOM 581 N N . ALA A 1 75 ? -5.122 -3.005 7.847 1.00 90.69 75 ALA A N 1
ATOM 582 C CA . ALA A 1 75 ? -4.157 -1.916 7.694 1.00 90.69 75 ALA A CA 1
ATOM 583 C C . ALA A 1 75 ? -4.504 -0.698 8.576 1.00 90.69 75 ALA A C 1
ATOM 585 O O . ALA A 1 75 ? -3.609 0.007 9.043 1.00 90.69 75 ALA A O 1
ATOM 586 N N . ILE A 1 76 ? -5.794 -0.440 8.804 1.00 92.25 76 ILE A N 1
ATOM 587 C CA . ILE A 1 76 ? -6.274 0.596 9.724 1.00 92.25 76 ILE A CA 1
ATOM 588 C C . ILE A 1 76 ? -6.031 0.176 11.173 1.00 92.25 76 ILE A C 1
ATOM 590 O O . ILE A 1 76 ? -5.499 0.983 11.927 1.00 92.25 76 ILE A O 1
ATOM 594 N N . GLU A 1 77 ? -6.353 -1.064 11.548 1.00 91.94 77 GLU A N 1
ATOM 595 C CA . GLU A 1 77 ? -6.058 -1.620 12.879 1.00 91.94 77 GLU A CA 1
ATOM 596 C C . GLU A 1 77 ? -4.567 -1.516 13.207 1.00 91.94 77 GLU A C 1
ATOM 598 O O . GLU A 1 77 ? -4.192 -1.040 14.274 1.00 91.94 77 GLU A O 1
ATOM 603 N N . GLU A 1 78 ? -3.701 -1.865 12.259 1.00 90.88 78 GLU A N 1
ATOM 604 C CA . GLU A 1 78 ? -2.259 -1.737 12.434 1.00 90.88 78 GLU A CA 1
ATOM 605 C C . GLU A 1 78 ? -1.815 -0.272 12.573 1.00 90.88 78 GLU A C 1
ATOM 607 O O . GLU A 1 78 ? -0.950 0.047 13.388 1.00 90.88 78 GLU A O 1
ATOM 612 N N . ALA A 1 79 ? -2.405 0.648 11.803 1.00 93.06 79 ALA A N 1
ATOM 613 C CA . ALA A 1 79 ? -2.115 2.073 11.940 1.00 93.06 79 ALA A CA 1
ATOM 614 C C . ALA A 1 79 ? -2.562 2.625 13.306 1.00 93.06 79 ALA A C 1
ATOM 616 O O . ALA A 1 79 ? -1.860 3.452 13.887 1.00 93.06 79 ALA A O 1
ATOM 617 N N . LEU A 1 80 ? -3.704 2.169 13.825 1.00 93.81 80 LEU A N 1
ATOM 618 C CA . LEU A 1 80 ? -4.180 2.526 15.161 1.00 93.81 80 LEU A CA 1
ATOM 619 C C . LEU A 1 80 ? -3.242 1.974 16.231 1.00 93.81 80 LEU A C 1
ATOM 621 O O . LEU A 1 80 ? -2.777 2.741 17.068 1.00 93.81 80 LEU A O 1
ATOM 625 N N . PHE A 1 81 ? -2.858 0.702 16.124 1.00 92.19 81 PHE A N 1
ATOM 626 C CA . PHE A 1 81 ? -1.900 0.075 17.030 1.00 92.19 81 PHE A CA 1
ATOM 627 C C . PHE A 1 81 ? -0.575 0.852 17.090 1.00 92.19 81 PHE A C 1
ATOM 629 O O . PHE A 1 81 ? -0.111 1.204 18.169 1.00 92.19 81 PHE A O 1
ATOM 636 N N . LEU A 1 82 ? 0.005 1.214 15.939 1.00 90.19 82 LEU A N 1
ATOM 637 C CA . LEU A 1 82 ? 1.240 2.011 15.887 1.00 90.19 82 LEU A CA 1
ATOM 638 C C . LEU A 1 82 ? 1.109 3.388 16.551 1.00 90.19 82 LEU A C 1
ATOM 640 O O . LEU A 1 82 ? 2.089 3.922 17.072 1.00 90.19 82 LEU A O 1
ATOM 644 N N . PHE A 1 83 ? -0.071 3.998 16.473 1.00 94.50 83 PHE A N 1
ATOM 645 C CA . PHE A 1 83 ? -0.339 5.278 17.117 1.00 94.50 83 PHE A CA 1
ATOM 646 C C . PHE A 1 83 ? -0.511 5.114 18.634 1.00 94.50 83 PHE A C 1
ATOM 648 O O . PHE A 1 83 ? 0.095 5.862 19.396 1.00 94.50 83 PHE A O 1
ATOM 655 N N . GLU A 1 84 ? -1.266 4.106 19.072 1.00 92.94 84 GLU A N 1
ATOM 656 C CA . GLU A 1 84 ? -1.519 3.803 20.486 1.00 92.94 84 GLU A CA 1
ATOM 657 C C . GLU A 1 84 ? -0.252 3.389 21.240 1.00 92.94 84 GLU A C 1
ATOM 659 O O . GLU A 1 84 ? -0.049 3.807 22.377 1.00 92.94 84 GLU A O 1
ATOM 664 N N . GLN A 1 85 ? 0.641 2.631 20.597 1.00 91.19 85 GLN A N 1
ATOM 665 C CA . GLN A 1 85 ? 1.945 2.265 21.162 1.00 91.19 85 GLN A CA 1
ATOM 666 C C . GLN A 1 85 ? 2.951 3.431 21.174 1.00 91.19 85 GLN A C 1
ATOM 668 O O . GLN A 1 85 ? 4.078 3.276 21.640 1.00 91.19 85 GLN A O 1
ATOM 673 N N . GLY A 1 86 ? 2.591 4.600 20.631 1.00 89.88 86 GLY A N 1
ATOM 674 C CA . GLY A 1 86 ? 3.484 5.755 20.523 1.00 89.88 86 GLY A CA 1
ATOM 675 C C . GLY A 1 86 ? 4.612 5.590 19.498 1.00 89.88 86 GLY A C 1
ATOM 676 O O . GLY A 1 86 ? 5.464 6.471 19.373 1.00 89.88 86 GLY A O 1
ATOM 677 N N . GLU A 1 87 ? 4.624 4.502 18.721 1.00 85.94 87 GLU A N 1
ATOM 678 C CA . GLU A 1 87 ? 5.620 4.275 17.670 1.00 85.94 87 GLU A CA 1
ATOM 679 C C . GLU A 1 87 ? 5.491 5.292 16.530 1.00 85.94 87 GLU A C 1
ATOM 681 O O . GLU A 1 87 ? 6.485 5.651 15.886 1.00 85.94 87 GLU A O 1
ATOM 686 N N . ALA A 1 88 ? 4.270 5.756 16.262 1.00 91.31 88 ALA A N 1
ATOM 687 C CA . ALA A 1 88 ? 3.980 6.848 15.349 1.00 91.31 88 ALA A CA 1
ATOM 688 C C . ALA A 1 88 ? 3.450 8.065 16.130 1.00 91.31 88 ALA A C 1
ATOM 690 O O . ALA A 1 88 ? 2.446 7.951 16.825 1.00 91.31 88 ALA A O 1
ATOM 691 N N . PRO A 1 89 ? 4.034 9.267 15.955 1.00 88.50 89 PRO A N 1
ATOM 692 C CA . PRO A 1 89 ? 3.654 10.440 16.750 1.00 88.50 89 PRO A CA 1
ATOM 693 C C . PRO A 1 89 ? 2.272 10.997 16.381 1.00 88.50 89 PRO A C 1
ATOM 695 O O . PRO A 1 89 ? 1.694 11.789 17.115 1.00 88.50 89 PRO A O 1
ATOM 698 N N . THR A 1 90 ? 1.745 10.622 15.214 1.00 95.12 90 THR A N 1
ATOM 699 C CA . THR A 1 90 ? 0.393 10.969 14.776 1.00 95.12 90 THR A CA 1
ATOM 700 C C . THR A 1 90 ? -0.211 9.793 14.024 1.00 95.12 90 THR A C 1
ATOM 702 O O . THR A 1 90 ? 0.502 9.061 13.328 1.00 95.12 90 THR A O 1
ATOM 705 N N . LEU A 1 91 ? -1.538 9.671 14.070 1.00 92.62 91 LEU A N 1
ATOM 706 C CA . LEU A 1 91 ? -2.274 8.679 13.284 1.00 92.62 91 LEU A CA 1
ATOM 707 C C . LEU A 1 91 ? -1.986 8.813 11.775 1.00 92.62 91 LEU A C 1
ATOM 709 O O . LEU A 1 91 ? -1.884 7.833 11.042 1.00 92.62 91 LEU A O 1
ATOM 713 N N . ASN A 1 92 ? -1.755 10.043 11.308 1.00 93.56 92 ASN A N 1
ATOM 714 C CA . ASN A 1 92 ? -1.347 10.313 9.936 1.00 93.56 92 ASN A CA 1
ATOM 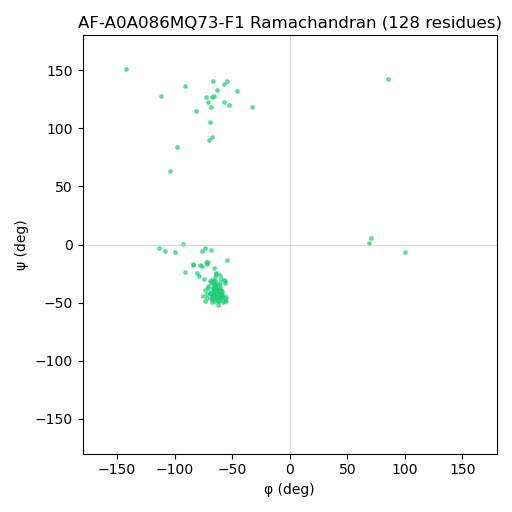715 C C . ASN A 1 92 ? -0.007 9.654 9.565 1.00 93.56 92 ASN A C 1
ATOM 717 O O . ASN A 1 92 ? 0.125 9.070 8.486 1.00 93.56 92 ASN A O 1
ATOM 721 N N . ASN A 1 93 ? 0.980 9.743 10.457 1.00 92.75 93 ASN A N 1
ATOM 722 C CA . ASN A 1 93 ? 2.280 9.108 10.267 1.00 92.75 93 ASN A CA 1
ATOM 723 C C . ASN A 1 93 ? 2.173 7.583 10.341 1.00 92.75 93 ASN A C 1
ATOM 725 O O . ASN A 1 93 ? 2.873 6.897 9.594 1.00 92.75 93 ASN A O 1
ATOM 729 N N . ALA A 1 94 ? 1.264 7.056 11.164 1.00 93.44 94 ALA A N 1
ATOM 730 C CA . ALA A 1 94 ? 0.975 5.630 11.206 1.00 93.44 94 ALA A CA 1
ATOM 731 C C . ALA A 1 94 ? 0.426 5.123 9.861 1.00 93.44 94 ALA A C 1
ATOM 733 O O . ALA A 1 94 ? 0.988 4.192 9.282 1.00 93.44 94 ALA A O 1
ATOM 734 N N . PHE A 1 95 ? -0.571 5.806 9.280 1.00 93.75 95 PHE A N 1
ATOM 735 C CA . PHE A 1 95 ? -1.087 5.464 7.947 1.00 93.75 95 PHE A CA 1
ATOM 736 C C . PHE A 1 95 ? -0.013 5.527 6.858 1.00 93.75 95 PHE A C 1
ATOM 738 O O . PHE A 1 95 ? 0.031 4.664 5.985 1.00 93.75 95 PHE A O 1
ATOM 745 N N . MET A 1 96 ? 0.872 6.525 6.903 1.00 91.94 96 MET A N 1
ATOM 746 C CA . MET A 1 96 ? 1.978 6.640 5.947 1.00 91.94 96 MET A CA 1
ATOM 747 C C . MET A 1 96 ? 2.989 5.494 6.086 1.00 91.94 96 MET A C 1
ATOM 749 O O . MET A 1 96 ? 3.469 4.984 5.075 1.00 91.94 96 MET A O 1
ATOM 753 N N . ARG A 1 97 ? 3.289 5.050 7.313 1.00 88.75 97 ARG A N 1
ATOM 754 C CA . ARG A 1 97 ? 4.170 3.897 7.560 1.00 88.75 97 ARG A CA 1
ATOM 755 C C . ARG A 1 97 ? 3.562 2.588 7.072 1.00 88.75 97 ARG A C 1
ATOM 757 O O . ARG A 1 97 ? 4.257 1.813 6.417 1.00 88.75 97 ARG A O 1
ATOM 764 N N . VAL A 1 98 ? 2.282 2.350 7.358 1.00 90.00 98 VAL A N 1
ATOM 765 C CA . VAL A 1 98 ? 1.553 1.175 6.858 1.00 90.00 98 VAL A CA 1
ATOM 766 C C . VAL A 1 98 ? 1.498 1.203 5.330 1.00 90.00 98 VAL A C 1
ATOM 768 O O . VAL A 1 98 ? 1.873 0.229 4.685 1.00 90.00 98 VAL A O 1
ATOM 771 N N . ALA A 1 99 ? 1.159 2.346 4.727 1.00 88.81 99 ALA A N 1
ATOM 772 C CA . ALA A 1 99 ? 1.167 2.507 3.276 1.00 88.81 99 ALA A CA 1
ATOM 773 C C . ALA A 1 99 ? 2.546 2.216 2.658 1.00 88.81 99 ALA A C 1
ATOM 775 O O . ALA A 1 99 ? 2.622 1.514 1.654 1.00 88.81 99 ALA A O 1
ATOM 776 N N . GLY A 1 100 ? 3.634 2.697 3.268 1.00 83.62 100 GLY A N 1
ATOM 777 C CA . GLY A 1 100 ? 4.997 2.423 2.807 1.00 83.62 100 GLY A CA 1
ATOM 778 C C . GLY A 1 100 ? 5.352 0.933 2.817 1.00 83.62 100 GLY A C 1
ATOM 779 O O . GLY A 1 100 ? 6.006 0.461 1.892 1.00 83.62 100 GLY A O 1
ATOM 780 N N . ARG A 1 101 ? 4.861 0.168 3.801 1.00 82.88 101 ARG A N 1
ATOM 781 C CA . ARG A 1 101 ? 5.020 -1.297 3.838 1.00 82.88 101 ARG A CA 1
ATOM 782 C C . ARG A 1 101 ? 4.182 -2.011 2.777 1.00 82.88 101 ARG A C 1
ATOM 784 O O . ARG A 1 101 ? 4.639 -2.995 2.209 1.00 82.88 101 ARG A O 1
ATOM 791 N N . LEU A 1 102 ? 2.982 -1.505 2.488 1.00 83.25 102 LEU A N 1
ATOM 792 C CA . LEU A 1 102 ? 2.051 -2.112 1.532 1.00 83.25 102 LEU A CA 1
ATOM 793 C C . LEU A 1 102 ? 2.458 -1.924 0.067 1.00 83.25 102 LEU A C 1
ATOM 795 O O . LEU A 1 102 ? 2.252 -2.828 -0.739 1.00 83.25 102 LEU A O 1
ATOM 799 N N . VAL A 1 103 ? 2.986 -0.750 -0.292 1.00 78.38 103 VAL A N 1
ATOM 800 C CA . VAL A 1 103 ? 3.333 -0.418 -1.689 1.00 78.38 103 VAL A CA 1
ATOM 801 C C . VAL A 1 103 ? 4.833 -0.257 -1.941 1.00 78.38 103 VAL A C 1
ATOM 803 O O . VAL A 1 103 ? 5.235 -0.045 -3.082 1.00 78.38 103 VAL A O 1
ATOM 806 N N . GLY A 1 104 ? 5.657 -0.367 -0.897 1.00 72.56 104 GLY A N 1
ATOM 807 C CA . GLY A 1 104 ? 7.092 -0.104 -0.946 1.00 72.56 104 GLY A CA 1
ATOM 808 C C . GLY A 1 104 ? 7.434 1.380 -0.757 1.00 72.56 104 GLY A C 1
ATOM 809 O O . GLY A 1 104 ? 6.756 2.278 -1.255 1.00 72.56 104 GLY A O 1
ATOM 810 N N . TYR A 1 105 ? 8.532 1.651 -0.046 1.00 74.69 105 TYR A N 1
ATOM 811 C CA . TYR A 1 105 ? 8.973 3.014 0.291 1.00 74.69 105 TYR A CA 1
ATOM 812 C C . TYR A 1 105 ? 9.507 3.826 -0.902 1.00 74.69 105 TYR A C 1
ATOM 814 O O . TYR A 1 105 ? 9.641 5.048 -0.799 1.00 74.69 105 TYR A O 1
ATOM 822 N N . SER A 1 106 ? 9.812 3.171 -2.026 1.00 69.50 106 SER A N 1
ATOM 823 C CA . SER A 1 106 ? 10.321 3.810 -3.244 1.00 69.50 106 SER A CA 1
ATOM 824 C C . SER A 1 106 ? 9.238 4.573 -4.016 1.00 69.50 106 SER A C 1
ATOM 826 O O . SER A 1 106 ? 9.539 5.604 -4.617 1.00 69.50 106 SER A O 1
ATOM 828 N N . ASP A 1 107 ? 7.971 4.148 -3.952 1.00 78.81 107 ASP A N 1
ATOM 829 C CA . ASP A 1 107 ? 6.867 4.809 -4.656 1.00 78.81 107 ASP A CA 1
ATOM 830 C C . ASP A 1 107 ? 6.086 5.757 -3.731 1.00 78.81 107 ASP A C 1
ATOM 832 O O . ASP A 1 107 ? 5.023 5.450 -3.176 1.00 78.81 107 ASP A O 1
ATOM 836 N N . ARG A 1 108 ? 6.609 6.982 -3.593 1.00 80.94 108 ARG A N 1
ATOM 837 C CA . ARG A 1 108 ? 5.979 8.034 -2.778 1.00 80.94 108 ARG A CA 1
ATOM 838 C C . ARG A 1 108 ? 4.566 8.396 -3.243 1.00 80.94 108 ARG A C 1
ATOM 840 O O . ARG A 1 108 ? 3.755 8.819 -2.415 1.00 80.94 108 ARG A O 1
ATOM 847 N N . ARG A 1 109 ? 4.257 8.269 -4.539 1.00 81.31 109 ARG A N 1
ATOM 848 C CA . ARG A 1 109 ? 2.942 8.630 -5.090 1.00 81.31 109 ARG A CA 1
ATOM 849 C C . ARG A 1 109 ? 1.898 7.595 -4.680 1.00 81.31 109 ARG A C 1
ATOM 851 O O . ARG A 1 109 ? 0.854 7.976 -4.145 1.00 81.31 109 ARG A O 1
ATOM 858 N N . ARG A 1 110 ? 2.195 6.305 -4.861 1.00 75.62 110 ARG A N 1
ATOM 859 C CA . ARG A 1 110 ? 1.325 5.208 -4.408 1.00 75.62 110 ARG A CA 1
ATOM 860 C C . ARG A 1 110 ? 1.196 5.183 -2.891 1.00 75.62 110 ARG A C 1
ATOM 862 O O . ARG A 1 110 ? 0.094 4.957 -2.397 1.00 75.62 110 ARG A O 1
ATOM 869 N N . MET A 1 111 ? 2.259 5.503 -2.151 1.00 86.25 111 MET A N 1
ATO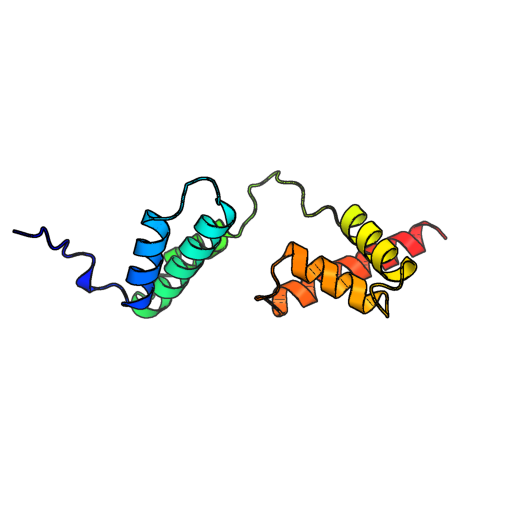M 870 C CA . MET A 1 111 ? 2.212 5.571 -0.688 1.00 86.25 111 MET A CA 1
ATOM 871 C C . MET A 1 111 ? 1.223 6.641 -0.208 1.00 86.25 111 MET A C 1
ATOM 873 O O . MET A 1 111 ? 0.355 6.353 0.612 1.00 86.25 111 MET A O 1
ATOM 877 N N . ARG A 1 112 ? 1.288 7.860 -0.766 1.00 88.62 112 ARG A N 1
ATOM 878 C CA . ARG A 1 112 ? 0.333 8.934 -0.435 1.00 88.62 112 ARG A CA 1
ATOM 879 C C . ARG A 1 112 ? -1.104 8.551 -0.780 1.00 88.62 112 ARG A C 1
ATOM 881 O O . ARG A 1 112 ? -1.995 8.763 0.036 1.00 88.62 112 ARG A O 1
ATOM 888 N N . SER A 1 113 ? -1.320 7.977 -1.964 1.00 86.81 113 SER A N 1
ATOM 889 C CA . SER A 1 113 ? -2.648 7.537 -2.404 1.00 86.81 113 SER A CA 1
ATOM 890 C C . SER A 1 113 ? -3.217 6.432 -1.507 1.00 86.81 113 SER A C 1
ATOM 892 O O . SER A 1 113 ? -4.390 6.483 -1.143 1.00 86.81 113 SER A O 1
ATOM 894 N N . THR A 1 114 ? -2.379 5.480 -1.095 1.00 87.12 114 THR A N 1
ATOM 895 C CA . THR A 1 114 ? -2.766 4.384 -0.198 1.00 87.12 114 THR A CA 1
ATOM 896 C C . THR A 1 114 ? -3.092 4.907 1.195 1.00 87.12 114 THR A C 1
ATOM 898 O O . THR A 1 114 ? -4.151 4.589 1.724 1.00 87.12 114 THR A O 1
ATOM 901 N N . ALA A 1 115 ? -2.248 5.773 1.763 1.00 91.88 115 ALA A N 1
ATOM 902 C CA . ALA A 1 115 ? -2.515 6.389 3.061 1.00 91.88 115 ALA A CA 1
ATOM 903 C C . ALA A 1 115 ? -3.822 7.199 3.049 1.00 91.88 115 ALA A C 1
ATOM 905 O O . ALA A 1 115 ? -4.613 7.113 3.984 1.00 91.88 115 ALA A O 1
ATOM 906 N N . GLU A 1 116 ? -4.091 7.940 1.972 1.00 93.12 116 GLU A N 1
ATOM 907 C CA . GLU A 1 116 ? -5.338 8.694 1.822 1.00 93.12 116 GLU A CA 1
ATOM 908 C C . GLU A 1 116 ? -6.570 7.787 1.751 1.00 93.12 116 GLU A C 1
ATOM 910 O O . GLU A 1 116 ? -7.600 8.072 2.363 1.00 93.12 116 GLU A O 1
ATOM 915 N N . ARG A 1 117 ? -6.460 6.654 1.054 1.00 91.44 117 ARG A N 1
ATOM 916 C CA . ARG A 1 117 ? -7.514 5.637 1.007 1.00 91.44 117 ARG A CA 1
ATOM 917 C C . ARG A 1 117 ? -7.817 5.069 2.398 1.00 91.44 117 ARG A C 1
ATOM 919 O O . ARG A 1 117 ? -8.989 4.985 2.760 1.00 91.44 117 ARG A O 1
ATOM 926 N N . LEU A 1 118 ? -6.785 4.753 3.188 1.00 92.19 118 LEU A N 1
ATOM 927 C CA . LEU A 1 118 ? -6.945 4.266 4.565 1.00 92.19 118 LEU A CA 1
ATOM 928 C C . LEU A 1 118 ? -7.630 5.310 5.460 1.00 92.19 118 LEU A C 1
ATOM 930 O O . LEU A 1 118 ? -8.581 4.974 6.162 1.00 92.19 118 LEU A O 1
ATOM 934 N N . ARG A 1 119 ? -7.229 6.588 5.372 1.00 93.06 119 ARG A N 1
ATOM 935 C CA . ARG A 1 119 ? -7.875 7.686 6.119 1.00 93.06 119 ARG A CA 1
ATOM 936 C C . ARG A 1 119 ? -9.362 7.800 5.806 1.00 93.06 119 ARG A C 1
ATOM 938 O O . ARG A 1 119 ? -10.175 7.904 6.722 1.00 93.06 119 ARG A O 1
ATOM 945 N N . LYS A 1 120 ? -9.726 7.779 4.520 1.00 90.75 120 LYS A N 1
ATOM 946 C CA . LYS A 1 120 ? -11.129 7.880 4.094 1.00 90.75 120 LYS A CA 1
ATOM 947 C C . LYS A 1 120 ? -11.961 6.726 4.635 1.00 90.75 120 LYS A C 1
ATOM 949 O O . LYS A 1 120 ? -13.059 6.962 5.133 1.00 90.75 120 LYS A O 1
ATOM 954 N N . LYS A 1 121 ? -11.433 5.503 4.578 1.00 90.12 121 LYS A N 1
ATOM 955 C CA . LYS A 1 121 ? -12.135 4.322 5.084 1.00 90.12 121 LYS A CA 1
ATOM 956 C C . LYS A 1 121 ? -12.266 4.351 6.611 1.00 90.12 121 LYS A C 1
ATOM 958 O O . LYS A 1 121 ? -13.356 4.113 7.116 1.00 90.12 121 LYS A O 1
ATOM 963 N N . TYR A 1 122 ? -11.226 4.762 7.337 1.00 92.44 122 TYR A N 1
ATOM 964 C CA . TYR A 1 122 ? -11.302 4.977 8.786 1.00 92.44 122 TYR A CA 1
ATOM 965 C C . TYR A 1 122 ? -12.370 6.018 9.165 1.00 92.44 122 TYR A C 1
ATOM 967 O O . TYR A 1 122 ? -13.196 5.774 10.041 1.00 92.44 122 TYR A O 1
ATOM 975 N N . ALA A 1 123 ? -12.426 7.150 8.457 1.00 90.62 123 ALA A N 1
ATOM 976 C CA . ALA A 1 123 ? -13.445 8.171 8.697 1.00 90.62 123 ALA A CA 1
ATOM 977 C C . ALA A 1 123 ? -14.874 7.662 8.426 1.00 90.62 123 ALA A C 1
ATOM 979 O O . ALA A 1 123 ? -15.813 8.068 9.106 1.00 90.62 123 ALA A O 1
ATOM 980 N N . GLN A 1 124 ? -15.052 6.774 7.443 1.00 88.75 124 GLN A N 1
ATOM 981 C CA . GLN A 1 124 ? -16.336 6.117 7.180 1.00 88.75 124 GLN A CA 1
ATOM 982 C C . GLN A 1 124 ? -16.715 5.133 8.292 1.00 88.75 124 GLN A C 1
ATOM 984 O O . GLN A 1 124 ? -17.866 5.134 8.716 1.00 88.75 124 GLN A O 1
ATOM 989 N N . MET A 1 125 ? -15.759 4.344 8.794 1.00 85.50 125 MET A N 1
ATOM 990 C CA . MET A 1 125 ? -15.981 3.423 9.916 1.00 85.50 125 MET A CA 1
ATOM 991 C C . MET A 1 125 ? -16.427 4.169 11.175 1.00 85.50 125 MET A C 1
ATOM 993 O O . MET A 1 125 ? -17.383 3.752 11.820 1.00 85.50 125 MET A O 1
ATOM 997 N N . GLN A 1 126 ? -15.803 5.313 11.472 1.00 87.06 126 GLN A N 1
ATOM 998 C CA . GLN A 1 126 ? -16.185 6.137 12.620 1.00 87.06 126 GLN A CA 1
ATOM 999 C C . GLN A 1 126 ? -17.613 6.683 12.497 1.00 87.06 126 GLN A C 1
ATOM 1001 O O . GLN A 1 126 ? -18.388 6.614 13.445 1.00 87.06 126 GLN A O 1
ATOM 1006 N N . LYS A 1 127 ? -18.001 7.152 11.305 1.00 78.44 127 LYS A N 1
ATOM 1007 C CA . LYS A 1 127 ? -19.370 7.629 11.046 1.00 78.44 127 LYS A CA 1
ATOM 1008 C C . LYS A 1 127 ? -20.424 6.529 11.124 1.00 78.44 127 LYS A C 1
ATOM 1010 O O . LYS A 1 127 ? -21.546 6.818 11.495 1.00 78.44 127 LYS A O 1
ATOM 1015 N N . ALA A 1 128 ? -20.084 5.301 10.740 1.00 71.75 128 ALA A N 1
ATOM 1016 C CA . ALA A 1 128 ? -21.001 4.165 10.816 1.00 71.75 128 ALA A CA 1
ATOM 1017 C C . ALA A 1 128 ? -21.174 3.628 12.248 1.00 71.75 128 ALA A C 1
ATOM 1019 O O . ALA A 1 128 ? -22.124 2.901 12.513 1.00 71.75 128 ALA A O 1
ATOM 1020 N N . SER A 1 129 ? -20.249 3.965 13.152 1.00 59.34 129 SER A N 1
ATOM 1021 C CA . SER A 1 129 ? -20.285 3.577 14.564 1.00 59.34 129 SER A CA 1
ATOM 1022 C C . SER A 1 129 ? -20.963 4.618 15.469 1.00 59.34 129 SER A C 1
ATOM 1024 O O . SER A 1 129 ? -21.000 4.411 16.682 1.00 59.34 129 SER A O 1
ATOM 1026 N N . THR A 1 130 ? -21.445 5.731 14.901 1.00 50.22 130 THR A N 1
ATOM 1027 C CA . THR A 1 130 ? -22.154 6.813 15.610 1.00 50.22 130 THR A CA 1
ATOM 1028 C C . THR A 1 130 ? -23.629 6.785 15.243 1.00 50.22 130 THR A C 1
ATOM 1030 O O . THR A 1 130 ? -24.459 6.985 16.153 1.00 50.22 130 THR A O 1
#